Protein AF-A0A9W8MKA9-F1 (afdb_monomer_lite)

Sequence (152 aa):
MLAYLECHTTSYQYYQKLRRLTNPAFPDSVPNRYAELHWVKRQWQNVKEIIEFGFAHNGKQPGEGDLAYFCAGCPQPGINLPEDWKNNPEKWKYHCSHRGDGCFSQVHQEPLTEENDIWLKSGEGFMTEKSRYAEHLASAEERKDLITCNKH

Secondary structure (DSSP, 8-state):
-HHHHHH---HHHHHHHHHHHH-SS-GGGSPP-HHHHHHHHHHHHHHHHHHHTT-SSSS----TTTTSPP-TTS--TTTTS-TTTTT-S-GGGG---------TT---PPPSSGGG---S-SSSSSSPPHHHHHHHHHH-------------

Radius of gyration: 21.59 Å; chains: 1; bounding box: 53×56×58 Å

Foldseek 3Di:
DVCCVPPVQDLVNVVLVVLCVVPVVCSVPDDDCSVVSVVVVVVVVLVVLCVVLPNPPPPDDFDAASSEDDDPPAQDAPRPDDVCLVVDPPVVVRDGDPCPPPPVPPPPDDDPDPVRPDDSDARRYPDHGDVVVVVCVVPDDDDDDDPPDDDD

Structure (mmCIF, N/CA/C/O backbone):
data_AF-A0A9W8MKA9-F1
#
_entry.id   AF-A0A9W8MKA9-F1
#
loop_
_atom_site.group_PDB
_atom_site.id
_atom_site.type_symbol
_atom_site.label_atom_id
_atom_site.label_alt_id
_atom_site.label_comp_id
_atom_site.label_asym_id
_atom_site.label_entity_id
_atom_site.label_seq_id
_atom_site.pdbx_PDB_ins_code
_atom_site.Cartn_x
_atom_site.Cartn_y
_atom_site.Cartn_z
_atom_site.occupancy
_atom_site.B_iso_or_equiv
_atom_site.auth_seq_id
_atom_site.auth_comp_id
_atom_site.auth_asym_id
_atom_site.auth_atom_id
_atom_site.pdbx_PDB_model_num
ATOM 1 N N . MET A 1 1 ? 10.900 -1.395 -1.279 1.00 61.47 1 MET A N 1
ATOM 2 C CA . MET A 1 1 ? 12.117 -1.435 -2.124 1.00 61.47 1 MET A CA 1
ATOM 3 C C . MET A 1 1 ? 13.240 -0.873 -1.272 1.00 61.47 1 MET A C 1
ATOM 5 O O . MET A 1 1 ? 13.195 0.314 -0.984 1.00 61.47 1 MET A O 1
ATOM 9 N N . LEU A 1 2 ? 14.164 -1.715 -0.800 1.00 70.62 2 LEU A N 1
ATOM 10 C CA . LEU A 1 2 ? 15.201 -1.325 0.172 1.00 70.62 2 LEU A CA 1
ATOM 11 C C . LEU A 1 2 ? 15.985 -0.080 -0.271 1.00 70.62 2 LEU A C 1
ATOM 13 O O . LEU A 1 2 ? 16.161 0.836 0.515 1.00 70.62 2 LEU A O 1
ATOM 17 N N . ALA A 1 3 ? 16.284 0.040 -1.568 1.00 76.62 3 ALA A N 1
ATOM 18 C CA . ALA A 1 3 ? 16.971 1.203 -2.140 1.00 76.62 3 ALA A CA 1
ATOM 19 C C . ALA A 1 3 ? 16.275 2.561 -1.892 1.00 76.62 3 ALA A C 1
ATOM 21 O O . ALA A 1 3 ? 16.940 3.590 -1.811 1.00 76.62 3 ALA A O 1
ATOM 22 N N . TYR A 1 4 ? 14.943 2.592 -1.772 1.00 80.44 4 TYR A N 1
ATOM 23 C CA . TYR A 1 4 ? 14.236 3.825 -1.411 1.00 80.44 4 TYR A CA 1
ATOM 24 C C . TYR A 1 4 ? 14.407 4.153 0.076 1.00 80.44 4 TYR A C 1
ATOM 26 O O . TYR A 1 4 ? 14.640 5.305 0.417 1.00 80.44 4 TYR A O 1
ATOM 34 N N . LEU A 1 5 ? 14.312 3.141 0.943 1.00 80.50 5 LEU A N 1
ATOM 35 C CA . LEU A 1 5 ? 14.408 3.304 2.396 1.00 80.50 5 LEU A CA 1
ATOM 36 C C . LEU A 1 5 ? 15.834 3.641 2.843 1.00 80.50 5 LEU A C 1
ATOM 38 O O . LEU A 1 5 ? 16.020 4.486 3.706 1.00 80.50 5 LEU A O 1
ATOM 42 N N . GLU A 1 6 ? 16.830 2.995 2.244 1.00 86.62 6 GLU A N 1
ATOM 43 C CA . GLU A 1 6 ? 18.235 3.130 2.635 1.00 86.62 6 GLU A CA 1
ATOM 44 C C . GLU A 1 6 ?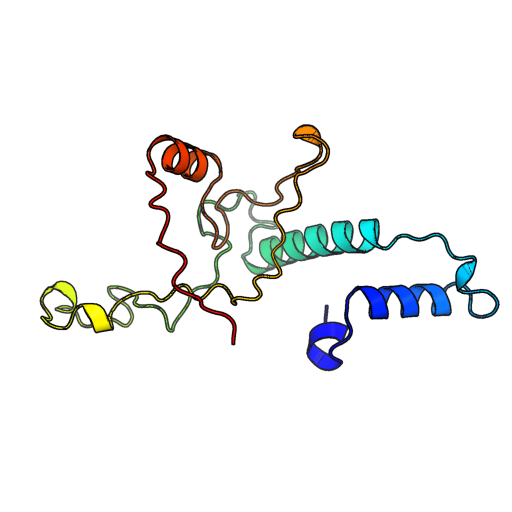 18.945 4.269 1.900 1.00 86.62 6 GLU A C 1
ATOM 46 O O . GLU A 1 6 ? 19.843 4.899 2.447 1.00 86.62 6 GLU A O 1
ATOM 51 N N . CYS A 1 7 ? 18.577 4.525 0.641 1.00 86.62 7 CYS A N 1
ATOM 52 C CA . CYS A 1 7 ? 19.330 5.428 -0.232 1.00 86.62 7 CYS A CA 1
ATOM 53 C C . CYS A 1 7 ? 18.480 6.556 -0.826 1.00 86.62 7 CYS A C 1
ATOM 55 O O . CYS A 1 7 ? 18.936 7.210 -1.763 1.00 86.62 7 CYS A O 1
ATOM 57 N N . HIS A 1 8 ? 17.234 6.744 -0.371 1.00 85.88 8 HIS A N 1
ATOM 58 C CA . HIS A 1 8 ? 16.284 7.718 -0.933 1.00 85.88 8 HIS A CA 1
ATOM 59 C C . HIS A 1 8 ? 16.157 7.642 -2.465 1.00 85.88 8 HIS A C 1
ATOM 61 O O . HIS A 1 8 ? 15.851 8.624 -3.141 1.00 85.88 8 HIS A O 1
ATOM 67 N N . THR A 1 9 ? 16.403 6.459 -3.037 1.00 89.12 9 THR A N 1
ATOM 68 C CA . THR A 1 9 ? 16.411 6.270 -4.485 1.00 89.12 9 THR A CA 1
ATOM 69 C C . THR A 1 9 ? 14.979 6.146 -4.984 1.00 89.12 9 THR A C 1
ATOM 71 O O . THR A 1 9 ? 14.263 5.204 -4.634 1.00 89.12 9 THR A O 1
ATOM 74 N N . THR A 1 10 ? 14.551 7.082 -5.828 1.00 89.44 10 THR A N 1
ATOM 75 C CA . THR A 1 10 ? 13.219 7.036 -6.437 1.00 89.44 10 THR A CA 1
ATOM 76 C C . THR A 1 10 ? 13.092 5.834 -7.375 1.00 89.44 10 THR A C 1
ATOM 78 O O . THR A 1 10 ? 14.081 5.326 -7.910 1.00 89.44 10 THR A O 1
ATOM 81 N N . SER A 1 11 ? 11.858 5.392 -7.643 1.00 88.62 11 SER A N 1
ATOM 82 C CA . SER A 1 11 ? 11.618 4.298 -8.602 1.00 88.62 11 SER A CA 1
ATOM 83 C C . SER A 1 11 ? 12.226 4.614 -9.979 1.00 88.62 11 SER A C 1
ATOM 85 O O . SER A 1 11 ? 12.727 3.719 -10.656 1.00 88.62 11 SER A O 1
ATOM 87 N N . TYR A 1 12 ? 12.236 5.894 -10.374 1.00 91.25 12 TYR A N 1
ATOM 88 C CA . TYR A 1 12 ? 12.860 6.363 -11.610 1.00 91.25 12 TYR A CA 1
ATOM 89 C C . TYR A 1 12 ? 14.381 6.188 -11.593 1.00 91.25 12 TYR A C 1
ATOM 91 O O . TYR A 1 12 ? 14.944 5.605 -12.516 1.00 91.25 12 TYR A O 1
ATOM 99 N N . GLN A 1 13 ? 15.057 6.636 -10.532 1.00 93.00 13 GLN A N 1
ATOM 100 C CA . GLN A 1 13 ? 16.507 6.466 -10.393 1.00 93.00 13 GLN A CA 1
ATOM 101 C C . GLN A 1 13 ? 16.899 4.984 -10.354 1.00 93.00 13 GLN A C 1
ATOM 103 O O . GLN A 1 13 ? 17.881 4.588 -10.986 1.00 93.00 13 GLN A O 1
ATOM 108 N N . TYR A 1 14 ? 16.101 4.155 -9.676 1.00 92.00 14 TYR A N 1
ATOM 109 C CA . TYR A 1 14 ? 16.285 2.706 -9.665 1.00 92.00 14 TYR A CA 1
ATOM 110 C C . TYR A 1 14 ? 16.174 2.119 -11.078 1.00 92.00 14 TYR A C 1
ATOM 112 O O . TYR A 1 14 ? 17.039 1.354 -11.502 1.00 92.00 14 TYR A O 1
ATOM 120 N N . TYR A 1 15 ? 15.170 2.535 -11.851 1.00 93.62 15 TYR A N 1
ATOM 121 C CA . TYR A 1 15 ? 15.022 2.107 -13.239 1.00 93.62 15 TYR A CA 1
ATOM 122 C C . TYR A 1 15 ? 16.182 2.579 -14.135 1.00 93.62 15 TYR A C 1
ATOM 124 O O . TYR A 1 15 ? 16.715 1.796 -14.918 1.00 93.62 15 TYR A O 1
ATOM 132 N N . GLN A 1 16 ? 16.657 3.818 -13.975 1.00 93.94 16 GLN A N 1
ATOM 133 C CA . GLN A 1 16 ? 17.834 4.313 -14.701 1.00 93.94 16 GLN A CA 1
ATOM 134 C C . GLN A 1 16 ? 19.104 3.516 -14.369 1.00 93.94 16 GLN A C 1
ATOM 136 O O . GLN A 1 16 ? 19.936 3.281 -15.247 1.00 93.94 16 GLN A O 1
ATOM 141 N N . LYS A 1 17 ? 19.254 3.054 -13.121 1.00 93.69 17 LYS A N 1
ATOM 142 C CA . LYS A 1 17 ? 20.325 2.122 -12.746 1.00 93.69 17 LYS A CA 1
ATOM 143 C C . LYS A 1 17 ? 20.194 0.800 -13.505 1.00 93.69 17 LYS A C 1
ATOM 145 O O . LYS A 1 17 ? 21.191 0.344 -14.056 1.00 93.69 17 LYS A O 1
ATOM 150 N N . LEU A 1 18 ? 18.993 0.219 -13.583 1.00 94.00 18 LEU A N 1
ATOM 151 C CA . LEU A 1 18 ? 18.762 -1.012 -14.350 1.00 94.00 18 LEU A CA 1
ATOM 152 C C . LEU A 1 18 ? 19.157 -0.844 -15.823 1.00 94.00 18 LEU A C 1
ATOM 154 O O . LEU A 1 18 ? 19.916 -1.665 -16.325 1.00 94.00 18 LEU A O 1
ATOM 158 N N . ARG A 1 19 ? 18.754 0.252 -16.484 1.00 95.56 19 ARG A N 1
ATOM 159 C CA . ARG A 1 19 ? 19.139 0.531 -17.885 1.00 95.56 19 ARG A CA 1
ATOM 160 C C . ARG A 1 19 ? 20.656 0.525 -18.083 1.00 95.56 19 ARG A C 1
ATOM 162 O O . ARG A 1 19 ? 21.159 -0.134 -18.989 1.00 95.56 19 ARG A O 1
ATOM 169 N N . ARG A 1 20 ? 21.390 1.220 -17.208 1.00 96.00 20 ARG A N 1
ATOM 170 C CA . ARG A 1 20 ? 22.861 1.295 -17.269 1.00 96.00 20 ARG A CA 1
ATOM 171 C C . ARG A 1 20 ? 23.537 -0.047 -17.000 1.00 96.00 20 ARG A C 1
ATOM 173 O O . ARG A 1 20 ? 24.591 -0.301 -17.566 1.00 96.00 20 ARG A O 1
ATOM 180 N N . LEU A 1 21 ? 22.948 -0.896 -16.157 1.00 96.06 21 LEU A N 1
ATOM 181 C CA . LEU A 1 21 ? 23.450 -2.251 -15.916 1.00 96.06 21 LEU A CA 1
ATOM 182 C C . LEU A 1 21 ? 23.170 -3.190 -17.095 1.00 96.06 21 LEU A C 1
ATOM 184 O O . LEU A 1 21 ? 23.991 -4.053 -17.382 1.00 96.06 21 LEU A O 1
ATOM 188 N N . THR A 1 22 ? 22.037 -3.023 -17.782 1.00 96.44 22 THR A N 1
ATOM 189 C CA . THR A 1 22 ? 21.665 -3.854 -18.935 1.00 96.44 22 THR A CA 1
ATOM 190 C C . THR A 1 22 ? 22.534 -3.573 -20.159 1.00 96.44 22 THR A C 1
ATOM 192 O O . THR A 1 22 ? 23.001 -4.512 -20.796 1.00 96.44 22 THR A O 1
ATOM 195 N N . ASN A 1 23 ? 22.762 -2.301 -20.497 1.00 96.31 23 ASN A N 1
ATOM 196 C CA . ASN A 1 23 ? 23.672 -1.918 -21.575 1.00 96.31 23 ASN A CA 1
ATOM 197 C C . ASN A 1 23 ? 24.509 -0.703 -21.147 1.00 96.31 23 ASN A C 1
ATOM 199 O O . ASN A 1 23 ? 24.058 0.431 -21.311 1.00 96.31 23 ASN A O 1
ATOM 203 N N . PRO A 1 24 ? 25.725 -0.918 -20.616 1.00 95.44 24 PRO A N 1
ATOM 204 C CA . PRO A 1 24 ? 26.582 0.178 -20.170 1.00 95.44 24 PRO A CA 1
ATOM 205 C C . PRO A 1 24 ? 27.052 1.096 -21.304 1.00 95.44 24 PRO A C 1
ATOM 207 O O . PRO A 1 24 ? 27.222 2.291 -21.080 1.00 95.44 24 PRO A O 1
ATOM 210 N N . ALA A 1 25 ? 27.258 0.551 -22.510 1.00 97.19 25 ALA A N 1
ATOM 211 C CA . ALA A 1 25 ? 27.757 1.306 -23.660 1.00 97.19 25 ALA A CA 1
ATOM 212 C C . ALA A 1 25 ? 26.683 2.232 -24.249 1.00 97.19 25 ALA A C 1
ATOM 214 O O . ALA A 1 25 ? 26.976 3.369 -24.609 1.00 97.19 25 ALA A O 1
ATOM 215 N N . PHE A 1 26 ? 25.433 1.759 -24.302 1.00 96.19 26 PHE A N 1
ATOM 216 C CA . PHE A 1 26 ? 24.297 2.519 -24.824 1.00 96.19 26 PHE A CA 1
ATOM 217 C C . PHE A 1 26 ? 23.058 2.344 -23.933 1.00 96.19 26 PHE A C 1
ATOM 219 O O . PHE A 1 26 ? 22.099 1.680 -24.344 1.00 96.19 26 PHE A O 1
ATOM 226 N N . PRO A 1 27 ? 23.021 2.944 -22.728 1.00 93.75 27 PRO A N 1
ATOM 227 C CA . PRO A 1 27 ? 21.892 2.795 -21.805 1.00 93.75 27 PRO A CA 1
ATOM 228 C C . PRO A 1 27 ? 20.567 3.253 -22.415 1.00 93.75 27 PRO A C 1
ATOM 230 O O . PRO A 1 27 ? 19.508 2.714 -22.093 1.00 93.75 27 PRO A O 1
ATOM 233 N N . ASP A 1 28 ? 20.628 4.222 -23.332 1.00 94.19 28 ASP A N 1
ATOM 234 C CA . ASP A 1 28 ? 19.438 4.758 -23.976 1.00 94.19 28 ASP A CA 1
ATOM 235 C C . ASP A 1 28 ? 18.800 3.827 -25.009 1.00 94.19 28 ASP A C 1
ATOM 237 O O . ASP A 1 28 ? 17.607 3.949 -25.276 1.00 94.19 28 ASP A O 1
ATOM 241 N N . SER A 1 29 ? 19.550 2.835 -25.499 1.00 96.50 29 SER A N 1
ATOM 242 C CA . SER A 1 29 ? 19.026 1.783 -26.381 1.00 96.50 29 SER A CA 1
ATOM 243 C C . SER A 1 29 ? 18.121 0.779 -25.657 1.00 96.50 29 SER A C 1
ATOM 245 O O . SER A 1 29 ? 17.378 0.041 -26.300 1.00 96.50 29 SER A O 1
ATOM 247 N N . VAL A 1 30 ? 18.172 0.739 -24.320 1.00 96.12 30 VAL A N 1
ATOM 248 C CA . VAL A 1 30 ? 17.352 -0.168 -23.512 1.00 96.12 30 VAL A CA 1
ATOM 249 C C . VAL A 1 30 ? 15.893 0.305 -23.561 1.00 96.12 30 VAL A C 1
ATOM 251 O O . VAL A 1 30 ? 15.628 1.448 -23.160 1.00 96.12 30 VAL A O 1
ATOM 254 N N . PRO A 1 31 ? 14.942 -0.549 -23.997 1.00 95.81 31 PRO A N 1
ATOM 255 C CA . PRO A 1 31 ? 13.526 -0.197 -24.063 1.00 95.81 31 PRO A CA 1
ATOM 256 C C . PRO A 1 31 ? 12.993 0.296 -22.718 1.00 95.81 31 PRO A C 1
ATOM 258 O O . PRO A 1 31 ? 13.288 -0.302 -21.679 1.00 95.81 31 PRO A O 1
ATOM 261 N N . ASN A 1 32 ? 12.179 1.355 -22.740 1.00 94.19 32 ASN A N 1
ATOM 262 C CA . ASN A 1 32 ? 11.544 1.877 -21.535 1.00 94.19 32 ASN A CA 1
ATOM 263 C C . ASN A 1 32 ? 10.505 0.877 -21.001 1.00 94.19 32 ASN A C 1
ATOM 265 O O . ASN A 1 32 ? 9.522 0.589 -21.673 1.00 94.19 32 ASN A O 1
ATOM 269 N N . ARG A 1 33 ? 10.746 0.366 -19.791 1.00 94.31 33 ARG A N 1
ATOM 270 C CA . ARG A 1 33 ? 9.915 -0.598 -19.051 1.00 94.31 33 ARG A CA 1
ATOM 271 C C . ARG A 1 33 ? 9.529 -0.079 -17.663 1.00 94.31 33 ARG A C 1
ATOM 273 O O . ARG A 1 33 ? 9.362 -0.837 -16.707 1.00 94.31 33 ARG A O 1
ATOM 280 N N . TYR A 1 34 ? 9.502 1.244 -17.511 1.00 92.38 34 TYR A N 1
ATOM 281 C CA . TYR A 1 34 ? 9.254 1.892 -16.228 1.00 92.38 34 TYR A CA 1
ATOM 282 C C . TYR A 1 34 ? 7.837 1.628 -15.698 1.00 92.38 34 TYR A C 1
ATOM 284 O O . TYR A 1 34 ? 7.665 1.429 -14.496 1.00 92.38 34 TYR A O 1
ATOM 292 N N . ALA A 1 35 ? 6.833 1.592 -16.579 1.00 90.50 35 ALA A N 1
ATOM 293 C CA . ALA A 1 35 ? 5.452 1.291 -16.200 1.00 90.50 35 ALA A CA 1
ATOM 294 C C . ALA A 1 35 ? 5.323 -0.152 -15.685 1.00 90.50 35 ALA A C 1
ATOM 296 O O . ALA A 1 35 ? 4.768 -0.388 -14.613 1.00 90.50 35 ALA A O 1
ATOM 297 N N . GLU A 1 36 ? 5.941 -1.101 -16.387 1.00 92.06 36 GLU A N 1
ATOM 298 C CA . GLU A 1 36 ? 5.969 -2.513 -16.021 1.00 92.06 36 GLU A CA 1
ATOM 299 C C . GLU A 1 36 ? 6.677 -2.731 -14.681 1.00 92.06 36 GLU A C 1
ATOM 301 O O . GLU A 1 36 ? 6.202 -3.506 -13.852 1.00 92.06 36 GLU A O 1
ATOM 306 N N . LEU A 1 37 ? 7.764 -1.995 -14.412 1.00 92.06 37 LEU A N 1
ATOM 307 C CA . LEU A 1 37 ? 8.419 -2.011 -13.102 1.00 92.06 37 LEU A CA 1
ATOM 308 C C . LEU A 1 37 ? 7.447 -1.617 -11.979 1.00 92.06 37 LEU A C 1
ATOM 310 O O . LEU A 1 37 ? 7.461 -2.238 -10.916 1.00 92.06 37 LEU A O 1
ATOM 314 N N . HIS A 1 38 ? 6.603 -0.603 -12.192 1.00 89.00 38 HIS A N 1
ATOM 315 C CA . HIS A 1 38 ? 5.601 -0.192 -11.202 1.00 89.00 38 HIS A CA 1
ATOM 316 C C . HIS A 1 38 ? 4.505 -1.235 -11.011 1.00 89.00 38 HIS A C 1
ATOM 318 O O . HIS A 1 38 ? 4.146 -1.515 -9.866 1.00 89.00 38 HIS A O 1
ATOM 324 N N . TRP A 1 39 ? 4.009 -1.847 -12.087 1.00 89.81 39 TRP A N 1
ATOM 325 C CA . TRP A 1 39 ? 3.018 -2.922 -11.991 1.00 89.81 39 TRP A CA 1
ATOM 326 C C . TRP A 1 39 ? 3.554 -4.123 -11.218 1.00 89.81 39 TRP A C 1
ATOM 328 O O . TRP A 1 39 ? 2.935 -4.551 -10.243 1.00 89.81 39 TRP A O 1
ATOM 338 N N . VAL A 1 40 ? 4.742 -4.612 -11.585 1.00 92.50 40 VAL A N 1
ATOM 339 C CA . VAL A 1 40 ? 5.389 -5.742 -10.905 1.00 92.50 40 VAL A CA 1
ATOM 340 C C . VAL A 1 40 ? 5.670 -5.400 -9.445 1.00 92.50 40 VAL A C 1
ATOM 342 O O . VAL A 1 40 ? 5.430 -6.221 -8.566 1.00 92.50 40 VAL A O 1
ATOM 345 N N . LYS A 1 41 ? 6.116 -4.172 -9.154 1.00 90.56 41 LYS A N 1
ATOM 346 C CA . LYS A 1 41 ? 6.327 -3.708 -7.778 1.00 90.56 41 LYS A CA 1
ATOM 347 C C . LYS A 1 41 ? 5.036 -3.766 -6.954 1.00 90.56 41 LYS A C 1
ATOM 349 O O . LYS A 1 41 ? 5.083 -4.279 -5.840 1.00 90.56 41 LYS A O 1
ATOM 354 N N . ARG A 1 42 ? 3.909 -3.264 -7.476 1.00 90.31 42 ARG A N 1
ATOM 355 C CA . ARG A 1 42 ? 2.610 -3.289 -6.774 1.00 90.31 42 ARG A CA 1
ATOM 356 C C . ARG A 1 42 ? 2.140 -4.723 -6.515 1.00 90.31 42 ARG A C 1
ATOM 358 O O . ARG A 1 42 ? 1.802 -5.047 -5.381 1.00 90.31 42 ARG A O 1
ATOM 365 N N . GLN A 1 43 ? 2.195 -5.587 -7.530 1.00 93.12 43 GLN A N 1
ATOM 366 C CA . GLN A 1 43 ? 1.838 -7.006 -7.396 1.00 93.12 43 GLN A CA 1
ATOM 367 C C . GLN A 1 43 ? 2.725 -7.716 -6.369 1.00 93.12 43 GLN A C 1
ATOM 369 O O . GLN A 1 43 ? 2.227 -8.412 -5.489 1.00 93.12 43 GLN A O 1
ATOM 374 N N . TRP A 1 44 ? 4.039 -7.487 -6.430 1.00 93.62 44 TRP A N 1
ATOM 375 C CA . TRP A 1 44 ? 4.989 -8.033 -5.467 1.00 93.62 44 TRP A CA 1
ATOM 376 C C . TRP A 1 44 ? 4.679 -7.588 -4.035 1.00 93.62 44 TRP A C 1
ATOM 378 O O . TRP A 1 44 ? 4.692 -8.413 -3.127 1.00 93.62 44 TRP A O 1
ATOM 388 N N . GLN A 1 45 ? 4.382 -6.302 -3.821 1.00 91.56 45 GLN A N 1
ATOM 389 C CA . GLN A 1 45 ? 4.008 -5.791 -2.499 1.00 91.56 45 GLN A CA 1
ATOM 390 C C . GLN A 1 45 ? 2.734 -6.461 -1.970 1.00 91.56 45 GLN A C 1
ATOM 392 O O . GLN A 1 45 ? 2.723 -6.868 -0.814 1.00 91.56 45 GLN A O 1
ATOM 397 N N . ASN A 1 46 ? 1.722 -6.648 -2.821 1.00 92.25 46 ASN A N 1
ATOM 398 C CA . ASN A 1 46 ? 0.486 -7.342 -2.455 1.00 92.25 46 ASN A CA 1
ATOM 399 C C . ASN A 1 46 ? 0.739 -8.804 -2.051 1.00 92.25 46 ASN A C 1
ATOM 401 O O . ASN A 1 46 ? 0.304 -9.251 -0.997 1.00 92.25 46 ASN A O 1
ATOM 405 N N . VAL A 1 47 ? 1.519 -9.546 -2.847 1.00 93.56 47 VAL A N 1
ATOM 406 C CA . VAL A 1 47 ? 1.890 -10.937 -2.525 1.00 93.56 47 VAL A CA 1
ATOM 407 C C . VAL A 1 47 ? 2.677 -11.009 -1.216 1.00 93.56 47 VAL A C 1
ATOM 409 O O . VAL A 1 47 ? 2.450 -11.901 -0.401 1.00 93.56 47 VAL A O 1
ATOM 412 N N . LYS A 1 48 ? 3.601 -10.069 -0.989 1.00 94.44 48 LYS A N 1
ATOM 413 C CA . LYS A 1 48 ? 4.377 -9.999 0.253 1.00 94.44 48 LYS A CA 1
ATOM 414 C C . LYS A 1 48 ? 3.496 -9.773 1.478 1.00 94.44 48 LYS A C 1
ATOM 416 O O . LYS A 1 48 ? 3.721 -10.458 2.468 1.00 94.44 48 LYS A O 1
ATOM 421 N N . GLU A 1 49 ? 2.517 -8.882 1.386 1.00 93.31 49 GLU A N 1
ATOM 422 C CA . GLU A 1 49 ? 1.539 -8.621 2.446 1.00 93.31 49 GLU A CA 1
ATOM 423 C C . GLU A 1 49 ? 0.694 -9.873 2.736 1.00 93.31 49 GLU A C 1
ATOM 425 O O . GLU A 1 49 ? 0.646 -10.329 3.871 1.00 93.31 49 GLU A O 1
ATOM 430 N N . ILE A 1 50 ? 0.142 -10.529 1.709 1.00 94.19 50 ILE A N 1
ATOM 431 C CA . ILE A 1 50 ? -0.618 -11.787 1.860 1.00 94.19 50 ILE A CA 1
ATOM 432 C C . ILE A 1 50 ? 0.208 -12.875 2.569 1.00 94.19 50 ILE A C 1
ATOM 434 O O . ILE A 1 50 ? -0.309 -13.603 3.419 1.00 94.19 50 ILE A O 1
ATOM 438 N N . ILE A 1 51 ? 1.496 -13.002 2.231 1.00 95.06 51 ILE A N 1
ATOM 439 C CA . ILE A 1 51 ? 2.413 -13.937 2.902 1.00 95.06 51 ILE A CA 1
ATOM 440 C C . ILE A 1 51 ? 2.619 -13.539 4.364 1.00 95.06 51 ILE A C 1
ATOM 442 O O . ILE A 1 51 ? 2.558 -14.397 5.241 1.00 95.06 51 ILE A O 1
ATOM 446 N N . GLU A 1 52 ? 2.879 -12.261 4.622 1.00 94.75 52 GLU A N 1
ATOM 447 C CA . GLU A 1 52 ? 3.187 -11.741 5.954 1.00 94.75 52 GLU A CA 1
ATOM 448 C C . GLU A 1 52 ? 2.020 -11.904 6.933 1.00 94.75 52 GLU A C 1
ATOM 450 O O . GLU A 1 52 ? 2.233 -12.319 8.069 1.00 94.75 52 GLU A O 1
ATOM 455 N N . PHE A 1 53 ? 0.790 -11.690 6.468 1.00 94.88 53 PHE A N 1
ATOM 456 C CA . PHE A 1 53 ? -0.430 -11.907 7.251 1.00 94.88 53 PHE A CA 1
ATOM 457 C C . PHE A 1 53 ? -0.886 -13.379 7.285 1.00 94.88 53 PHE A C 1
ATOM 459 O O . PHE A 1 53 ? -1.905 -13.709 7.887 1.00 94.88 53 PHE A O 1
ATOM 466 N N . GLY A 1 54 ? -0.132 -14.298 6.669 1.00 95.00 54 GLY A N 1
ATOM 467 C CA . GLY A 1 54 ? -0.370 -15.740 6.775 1.00 95.00 54 GLY A CA 1
ATOM 468 C C . GLY A 1 54 ? -1.482 -16.293 5.876 1.00 95.00 54 GLY A C 1
ATOM 469 O O . GLY A 1 54 ? -1.922 -17.426 6.082 1.00 95.00 54 GLY A O 1
ATOM 470 N N . PHE A 1 55 ? -1.914 -15.546 4.857 1.00 95.31 55 PHE A N 1
ATOM 471 C CA . PHE A 1 55 ? -2.961 -15.960 3.914 1.00 95.31 55 PHE A CA 1
ATOM 472 C C . PHE A 1 55 ? -2.443 -16.759 2.708 1.00 95.31 55 PHE A C 1
ATOM 474 O O . PHE A 1 55 ? -3.219 -17.389 1.998 1.00 95.31 55 PHE A O 1
ATOM 481 N N . ALA A 1 56 ? -1.127 -16.820 2.488 1.00 92.62 56 ALA A N 1
ATOM 482 C CA . ALA A 1 56 ? -0.562 -17.477 1.303 1.00 92.62 56 ALA A CA 1
ATOM 483 C C . ALA A 1 56 ? -0.788 -19.005 1.226 1.00 92.62 56 ALA A C 1
ATOM 485 O O . ALA A 1 56 ? -0.824 -19.562 0.130 1.00 92.62 56 ALA A O 1
ATOM 486 N N . HIS A 1 57 ? -0.921 -19.696 2.365 1.00 89.69 57 HIS A N 1
ATOM 487 C CA . HIS A 1 57 ? -0.975 -21.169 2.420 1.00 89.69 57 HIS A CA 1
ATOM 488 C C . HIS A 1 57 ? -2.116 -21.731 3.276 1.00 89.69 57 HIS A C 1
ATOM 490 O O . HIS A 1 57 ? -2.176 -22.936 3.503 1.00 89.69 57 HIS A O 1
ATOM 496 N N . ASN A 1 58 ? -3.024 -20.884 3.766 1.00 89.44 58 ASN A N 1
ATOM 497 C CA . ASN A 1 58 ? -4.085 -21.305 4.685 1.00 89.44 58 ASN A CA 1
ATOM 498 C C . ASN A 1 58 ? -5.411 -21.662 3.976 1.00 89.44 58 ASN A C 1
ATOM 500 O O . ASN A 1 58 ? -6.361 -22.070 4.642 1.00 89.44 58 ASN A O 1
ATOM 504 N N . GLY A 1 59 ? -5.482 -21.507 2.645 1.00 88.81 59 GLY A N 1
ATOM 505 C CA . GLY A 1 59 ? -6.681 -21.767 1.837 1.00 88.81 59 GLY A CA 1
ATOM 506 C C . GLY A 1 59 ? -7.819 -20.761 2.047 1.00 88.81 59 GLY A C 1
ATOM 507 O O . GLY A 1 59 ? -8.919 -20.975 1.543 1.00 88.81 59 GLY A O 1
ATOM 508 N N . LYS A 1 60 ? -7.572 -19.679 2.792 1.00 92.50 60 LYS A N 1
ATOM 509 C CA . LYS A 1 60 ? -8.529 -18.609 3.072 1.00 92.50 60 LYS A CA 1
ATOM 510 C C . LYS A 1 60 ? -8.124 -17.355 2.310 1.00 92.50 60 LYS A C 1
ATOM 512 O O . LYS A 1 60 ? -6.941 -17.085 2.131 1.00 92.50 60 LYS A O 1
ATOM 517 N N . GLN A 1 61 ? -9.117 -16.583 1.893 1.00 91.38 61 GLN A N 1
ATOM 518 C CA . GLN A 1 61 ? -8.896 -15.227 1.401 1.00 91.38 61 GLN A CA 1
ATOM 519 C C . GLN A 1 61 ? -8.991 -14.249 2.580 1.00 91.38 61 GLN A C 1
ATOM 521 O O . GLN A 1 61 ? -9.787 -14.508 3.489 1.00 91.38 61 GLN A O 1
ATOM 526 N N . PRO A 1 62 ? -8.189 -13.173 2.593 1.00 94.44 62 PRO A N 1
ATOM 527 C CA . PRO A 1 62 ? -8.326 -12.122 3.592 1.00 94.44 62 PRO A CA 1
ATOM 528 C C . PRO A 1 62 ? -9.687 -11.429 3.459 1.00 94.44 62 PRO A C 1
ATOM 530 O O . PRO A 1 62 ? -10.145 -11.155 2.351 1.00 94.44 62 PRO A O 1
ATOM 533 N N . GLY A 1 63 ? -10.345 -11.193 4.591 1.00 92.69 63 GLY A N 1
ATOM 534 C CA . GLY A 1 63 ? -11.559 -10.393 4.703 1.00 92.69 63 GLY A CA 1
ATOM 535 C C . GLY A 1 63 ? -11.265 -8.912 4.949 1.00 92.69 63 GLY A C 1
ATOM 536 O O . GLY A 1 63 ? -10.129 -8.452 4.842 1.00 92.69 63 GLY A O 1
ATOM 537 N N . GLU A 1 64 ? -12.308 -8.153 5.293 1.00 92.62 64 GLU A N 1
ATOM 538 C CA . GLU A 1 64 ? -12.206 -6.713 5.550 1.00 92.62 64 GLU A CA 1
ATOM 539 C C . GLU A 1 64 ? -11.244 -6.411 6.710 1.00 92.62 64 GLU A C 1
ATOM 541 O O . GLU A 1 64 ? -11.441 -6.872 7.833 1.00 92.62 64 GLU A O 1
ATOM 546 N N . GLY A 1 65 ? -10.211 -5.615 6.431 1.00 91.88 65 GLY A N 1
ATOM 547 C CA . GLY A 1 65 ? -9.190 -5.219 7.399 1.00 91.88 65 GLY A CA 1
ATOM 548 C C . GLY A 1 65 ? -8.195 -6.312 7.808 1.00 91.88 65 GLY A C 1
ATOM 549 O O . GLY A 1 65 ? -7.302 -6.025 8.604 1.00 91.88 65 GLY A O 1
ATOM 550 N N . ASP A 1 66 ? -8.285 -7.533 7.272 1.00 94.12 66 ASP A N 1
ATOM 551 C CA . ASP A 1 66 ? -7.418 -8.654 7.673 1.00 94.12 66 ASP A CA 1
ATOM 552 C C . ASP A 1 66 ? -5.935 -8.454 7.308 1.00 94.12 66 ASP A C 1
ATOM 554 O O . ASP A 1 66 ? -5.059 -9.054 7.929 1.00 94.12 66 ASP A O 1
ATOM 558 N N . LEU A 1 67 ? -5.640 -7.619 6.308 1.00 94.38 67 LEU A N 1
ATOM 559 C CA . LEU A 1 67 ? -4.292 -7.215 5.889 1.00 94.38 67 LEU A CA 1
ATOM 560 C C . LEU A 1 67 ? -3.876 -5.852 6.470 1.00 94.38 67 LEU A C 1
ATOM 562 O O . LEU A 1 67 ? -2.863 -5.282 6.063 1.00 94.38 67 LEU A O 1
ATOM 566 N N . ALA A 1 68 ? -4.656 -5.274 7.386 1.00 91.75 68 ALA A N 1
ATOM 567 C CA . ALA A 1 68 ? -4.297 -4.029 8.051 1.00 91.75 68 ALA A CA 1
ATOM 568 C C . ALA A 1 68 ? -3.426 -4.309 9.284 1.00 91.75 68 ALA A C 1
ATOM 570 O O . ALA A 1 68 ? -3.789 -5.082 10.171 1.00 91.75 68 ALA A O 1
ATOM 571 N N . TYR A 1 69 ? -2.274 -3.641 9.388 1.00 89.38 69 TYR A N 1
ATOM 572 C CA . TYR A 1 69 ? -1.460 -3.750 10.598 1.00 89.38 69 TYR A CA 1
ATOM 573 C C . TYR A 1 69 ? -2.183 -3.158 11.803 1.00 89.38 69 TYR A C 1
ATOM 575 O O . TYR A 1 69 ? -2.737 -2.057 11.751 1.00 89.38 69 TYR A O 1
ATOM 583 N N . PHE A 1 70 ? -2.077 -3.856 12.931 1.00 87.69 70 PHE A N 1
ATOM 584 C CA . PHE A 1 70 ? -2.569 -3.349 14.199 1.00 87.69 70 PHE A CA 1
ATOM 585 C C . PHE A 1 70 ? -1.797 -2.089 14.621 1.00 87.69 70 PHE A C 1
ATOM 587 O O . PHE A 1 70 ? -0.593 -2.118 14.882 1.00 87.69 70 PHE A O 1
ATOM 594 N N . CYS A 1 71 ? -2.510 -0.968 14.716 1.00 85.88 71 CYS A N 1
ATOM 595 C CA . CYS A 1 71 ? -1.961 0.307 15.160 1.00 85.88 71 CYS A CA 1
ATOM 596 C C . CYS A 1 71 ? -2.044 0.424 16.690 1.00 85.88 71 CYS A C 1
ATOM 598 O O . CYS A 1 71 ? -3.095 0.766 17.236 1.00 85.88 71 CYS A O 1
ATOM 600 N N . ALA A 1 72 ? -0.921 0.206 17.383 1.00 85.31 72 ALA A N 1
ATOM 601 C CA . ALA A 1 72 ? -0.850 0.303 18.847 1.00 85.31 72 ALA A CA 1
ATOM 602 C C . ALA A 1 72 ? -1.056 1.731 19.395 1.00 85.31 72 ALA A C 1
ATOM 604 O O . ALA A 1 72 ? -1.458 1.901 20.544 1.00 85.31 72 ALA A O 1
ATOM 605 N N . GLY A 1 73 ? -0.775 2.758 18.584 1.00 84.69 73 GLY A N 1
ATOM 606 C CA . GLY A 1 73 ? -0.974 4.164 18.956 1.00 84.69 73 GLY A CA 1
ATOM 607 C C . GLY A 1 73 ? -2.395 4.678 18.719 1.00 84.69 73 GLY A C 1
ATOM 608 O O . GLY A 1 73 ? -2.764 5.722 19.250 1.00 84.69 73 GLY A O 1
ATOM 609 N N . CYS A 1 74 ? -3.193 3.964 17.925 1.00 87.25 74 CYS A N 1
ATOM 610 C CA . CYS A 1 74 ? -4.567 4.350 17.647 1.00 87.25 74 CYS A CA 1
ATOM 611 C C . CYS A 1 74 ? -5.440 4.060 18.886 1.00 87.25 74 CYS A C 1
ATOM 613 O O . CYS A 1 74 ? -5.156 3.104 19.608 1.00 87.25 74 CYS A O 1
ATOM 615 N N . PRO A 1 75 ? -6.487 4.853 19.166 1.00 88.88 75 PRO A N 1
ATOM 616 C CA . PRO A 1 75 ? -7.439 4.564 20.241 1.00 88.88 75 PRO A CA 1
ATOM 617 C C . PRO A 1 75 ? -8.140 3.208 20.035 1.00 88.88 75 PRO A C 1
ATOM 619 O O . PRO A 1 75 ? -8.916 3.053 19.097 1.00 88.88 75 PRO A O 1
ATOM 622 N N . GLN A 1 76 ? -7.880 2.235 20.912 1.00 89.50 76 GLN A N 1
ATOM 623 C CA . GLN A 1 76 ? -8.414 0.871 20.864 1.00 89.50 76 GLN A CA 1
ATOM 624 C C . GLN A 1 76 ? -9.221 0.558 22.139 1.00 89.50 76 GLN A C 1
ATOM 626 O O . GLN A 1 76 ? -8.636 0.337 23.212 1.00 89.50 76 GLN A O 1
ATOM 631 N N . PRO A 1 77 ? -10.564 0.518 22.060 1.00 90.44 77 PRO A N 1
ATOM 632 C CA . PRO A 1 77 ? -11.413 0.141 23.188 1.00 90.44 77 PRO A CA 1
ATOM 633 C C . PRO A 1 77 ? -11.022 -1.224 23.770 1.00 90.44 77 PRO A C 1
ATOM 635 O O . PRO A 1 77 ? -10.901 -2.200 23.037 1.00 90.44 77 PRO A O 1
ATOM 638 N N . GLY A 1 78 ? -10.831 -1.292 25.090 1.00 90.50 78 GLY A N 1
ATOM 639 C CA . GLY A 1 78 ? -10.462 -2.531 25.788 1.00 90.50 78 GLY A CA 1
ATOM 640 C C . GLY A 1 78 ? -8.985 -2.933 25.684 1.00 90.50 78 GLY A C 1
ATOM 641 O O . GLY A 1 78 ? -8.607 -3.939 26.273 1.00 90.50 78 GLY A O 1
ATOM 642 N N . ILE A 1 79 ? -8.148 -2.164 24.974 1.00 91.88 79 ILE A N 1
ATOM 643 C CA . ILE A 1 79 ? -6.698 -2.409 24.891 1.00 91.88 79 ILE A CA 1
ATOM 644 C C . ILE A 1 79 ? -5.920 -1.261 25.537 1.00 91.88 79 ILE A C 1
ATOM 646 O O . ILE A 1 79 ? -5.201 -1.475 26.507 1.00 91.88 79 ILE A O 1
ATOM 650 N N . ASN A 1 80 ? -6.050 -0.044 25.002 1.00 91.12 80 ASN A N 1
ATOM 651 C CA . ASN A 1 80 ? -5.276 1.125 25.445 1.00 91.12 80 ASN A CA 1
ATOM 652 C C . ASN A 1 80 ? -6.157 2.326 25.838 1.00 91.12 80 ASN A C 1
ATOM 654 O O . ASN A 1 80 ? -5.639 3.409 26.112 1.00 91.12 80 ASN A O 1
ATOM 658 N N . LEU A 1 81 ? -7.480 2.138 25.884 1.00 92.12 81 LEU A N 1
ATOM 659 C CA . LEU A 1 81 ? -8.435 3.127 26.379 1.00 92.12 81 LEU A CA 1
ATOM 660 C C . LEU A 1 81 ? -8.905 2.789 27.804 1.00 92.12 81 LEU A C 1
ATOM 662 O O . LEU A 1 81 ? -9.180 1.618 28.070 1.00 92.12 81 LEU A O 1
ATOM 666 N N . PRO A 1 82 ? -9.058 3.790 28.697 1.00 92.31 82 PRO A N 1
ATOM 667 C CA . PRO A 1 82 ? -9.705 3.607 30.002 1.00 92.31 82 PRO A CA 1
ATOM 668 C C . PRO A 1 82 ? -11.129 3.058 29.858 1.00 92.31 82 PRO A C 1
ATOM 670 O O . PRO A 1 82 ? -11.800 3.410 28.898 1.00 92.31 82 PRO A O 1
ATOM 673 N N . GLU A 1 83 ? -11.640 2.257 30.796 1.00 93.44 83 GLU A N 1
ATOM 674 C CA . GLU A 1 83 ? -12.992 1.666 30.689 1.00 93.44 83 GLU A CA 1
ATOM 675 C C . GLU A 1 83 ? -14.111 2.715 30.547 1.00 93.44 83 GLU A C 1
ATOM 677 O O . GLU A 1 83 ? -15.085 2.514 29.818 1.00 93.44 83 GLU A O 1
ATOM 682 N N . ASP A 1 84 ? -13.944 3.871 31.184 1.00 92.50 84 ASP A N 1
ATOM 683 C CA . ASP A 1 84 ? -14.883 4.989 31.194 1.00 92.50 84 ASP A CA 1
ATOM 684 C C . ASP A 1 84 ? -14.633 6.018 30.075 1.00 92.50 84 ASP A C 1
ATOM 686 O O . ASP A 1 84 ? -15.253 7.085 30.072 1.00 92.50 84 ASP A O 1
ATOM 690 N N . TRP A 1 85 ? -13.791 5.705 29.079 1.00 91.56 85 TRP A N 1
ATOM 691 C CA . TRP A 1 85 ? -13.404 6.636 28.005 1.00 91.56 85 TRP A CA 1
ATOM 692 C C . TRP A 1 85 ? -14.597 7.290 27.285 1.00 91.56 85 TRP A C 1
ATOM 694 O O . TRP A 1 85 ? -14.509 8.441 26.858 1.00 91.56 85 TRP A O 1
ATOM 704 N N . LYS A 1 86 ? -15.736 6.588 27.179 1.00 90.06 86 LYS A N 1
ATOM 705 C CA . LYS A 1 86 ? -16.976 7.098 26.558 1.00 90.06 86 LYS A CA 1
ATOM 706 C C . LYS A 1 86 ? -17.642 8.222 27.360 1.00 90.06 86 LYS A C 1
ATOM 708 O O . LYS A 1 86 ? -18.310 9.074 26.768 1.00 90.06 86 LYS A O 1
ATOM 713 N N . ASN A 1 87 ? -17.474 8.205 28.681 1.00 93.19 87 ASN A N 1
ATOM 714 C CA . ASN A 1 87 ? -18.068 9.159 29.619 1.00 93.19 87 ASN A CA 1
ATOM 715 C C . ASN A 1 87 ? -17.157 10.362 29.881 1.00 93.19 87 ASN A C 1
ATOM 717 O O . ASN A 1 87 ? -17.612 11.358 30.441 1.00 93.19 87 ASN A O 1
ATOM 721 N N . ASN A 1 88 ? -15.891 10.291 29.469 1.00 89.88 88 ASN A N 1
ATOM 722 C CA . ASN A 1 88 ? -14.961 11.394 29.624 1.00 89.88 88 ASN A CA 1
ATOM 723 C C . ASN A 1 88 ? -15.471 12.633 28.848 1.00 89.88 88 ASN A C 1
ATOM 725 O O . ASN A 1 88 ? -15.737 12.532 27.644 1.00 89.88 88 ASN A O 1
ATOM 729 N N . PRO A 1 89 ? -15.604 13.808 29.493 1.00 90.69 89 PRO A N 1
ATOM 730 C CA . PRO A 1 89 ? -16.005 15.041 28.813 1.00 90.69 89 PRO A CA 1
ATOM 731 C C . PRO A 1 89 ? -15.021 15.457 27.706 1.00 90.69 89 PRO A C 1
ATOM 733 O O . PRO A 1 89 ? -15.416 16.069 26.715 1.00 90.69 89 PRO A O 1
ATOM 736 N N . GLU A 1 90 ? -13.750 15.069 27.814 1.00 89.62 90 GLU A N 1
ATOM 737 C CA . GLU A 1 90 ? -12.696 15.348 26.839 1.00 89.62 90 GLU A CA 1
ATOM 738 C C . GLU A 1 90 ? -12.609 14.266 25.750 1.00 89.62 90 GLU A C 1
ATOM 740 O O . GLU A 1 90 ? -11.544 13.711 25.473 1.00 89.62 90 GLU A O 1
ATOM 745 N N . LYS A 1 91 ? -13.733 13.978 25.083 1.00 85.12 91 LYS A N 1
ATOM 746 C CA . LYS A 1 91 ? -13.830 12.948 24.026 1.00 85.12 91 LYS A CA 1
ATOM 747 C C . LYS A 1 91 ? -12.800 13.108 22.906 1.00 85.12 91 LYS A C 1
ATOM 749 O O . LYS A 1 91 ? -12.391 12.126 22.291 1.00 85.12 91 LYS A O 1
ATOM 754 N N . TRP A 1 92 ? -12.357 14.342 22.661 1.00 84.31 92 TRP A N 1
ATOM 755 C CA . TRP A 1 92 ? -11.334 14.665 21.671 1.00 84.31 92 TRP A CA 1
ATOM 756 C C . TRP A 1 92 ? -10.003 13.940 21.924 1.00 84.31 92 TRP A C 1
ATOM 758 O O . TRP A 1 92 ? -9.243 13.761 20.985 1.00 84.31 92 TRP A O 1
ATOM 768 N N . LYS A 1 93 ? -9.710 13.463 23.141 1.00 84.25 93 LYS A N 1
ATOM 769 C CA . LYS A 1 93 ? -8.476 12.711 23.440 1.00 84.25 93 LYS A CA 1
ATOM 770 C C . LYS A 1 93 ? -8.416 11.333 22.778 1.00 84.25 93 LYS A C 1
ATOM 772 O O . LYS A 1 93 ? -7.330 10.795 22.599 1.00 84.25 93 LYS A O 1
ATOM 777 N N . TYR A 1 94 ? -9.566 10.775 22.407 1.00 86.50 94 TYR A N 1
ATOM 778 C CA . TYR A 1 94 ? -9.692 9.395 21.929 1.00 86.50 94 TYR A CA 1
ATOM 779 C C . TYR A 1 94 ? -10.068 9.309 20.447 1.00 86.50 94 TYR A C 1
ATOM 781 O O . TYR A 1 94 ? -10.564 8.281 19.990 1.00 86.50 94 TYR A O 1
ATOM 789 N N . HIS A 1 95 ? -9.859 10.384 19.681 1.00 81.31 95 HIS A N 1
ATOM 790 C CA . HIS A 1 95 ? -10.096 10.362 18.241 1.00 81.31 95 HIS A CA 1
ATOM 791 C C . HIS A 1 95 ? -8.949 9.647 17.510 1.00 81.31 95 HIS A C 1
ATOM 793 O O . HIS A 1 95 ? -7.773 9.865 17.803 1.00 81.31 95 HIS A O 1
ATOM 799 N N . CYS A 1 96 ? -9.284 8.808 16.529 1.00 77.50 96 CYS A N 1
ATOM 800 C CA . CYS A 1 96 ? -8.288 8.256 15.618 1.00 77.50 96 CYS A CA 1
ATOM 801 C C . CYS A 1 96 ? -7.976 9.296 14.538 1.00 77.50 96 CYS A C 1
ATOM 803 O O . CYS A 1 96 ? -8.813 9.585 13.678 1.00 77.50 96 CYS A O 1
ATOM 805 N N . SER A 1 97 ? -6.781 9.885 14.591 1.00 70.31 97 SER A N 1
ATOM 806 C CA . SER A 1 97 ? -6.302 10.760 13.523 1.00 70.31 97 SER A CA 1
ATOM 807 C C . SER A 1 97 ? -5.792 9.905 12.365 1.00 70.31 97 SER A C 1
ATOM 809 O O . SER A 1 97 ? -4.709 9.325 12.431 1.00 70.31 97 SER A O 1
ATOM 811 N N . HIS A 1 98 ? -6.571 9.835 11.290 1.00 68.06 98 HIS A N 1
ATOM 812 C CA . HIS A 1 98 ? -6.133 9.230 10.038 1.00 68.06 98 HIS A CA 1
ATOM 813 C C . HIS A 1 98 ? -5.350 10.276 9.252 1.00 68.06 98 HIS A C 1
ATOM 815 O O . HIS A 1 98 ? -5.902 11.032 8.454 1.00 68.06 98 HIS A O 1
ATOM 821 N N . ARG A 1 99 ? -4.047 10.361 9.518 1.00 62.19 99 ARG A N 1
ATOM 822 C CA . ARG A 1 99 ? -3.149 11.195 8.724 1.00 62.19 99 ARG A CA 1
ATOM 823 C C . ARG A 1 99 ? -2.692 10.386 7.514 1.00 62.19 99 ARG A C 1
ATOM 825 O O . ARG A 1 99 ? -1.647 9.746 7.561 1.00 62.19 99 ARG A O 1
ATOM 832 N N . GLY A 1 100 ? -3.474 10.420 6.435 1.00 58.56 100 GLY A N 1
ATOM 833 C CA . GLY A 1 100 ? -2.893 10.191 5.113 1.00 58.56 100 GLY A CA 1
ATOM 834 C C . GLY A 1 100 ? -1.793 11.231 4.946 1.00 58.56 100 GLY A C 1
ATOM 835 O O . GLY A 1 100 ? -2.040 12.406 5.235 1.00 58.56 100 GLY A O 1
ATOM 836 N N . ASP A 1 101 ? -0.563 10.826 4.621 1.00 47.97 101 ASP A N 1
ATOM 837 C CA . ASP A 1 101 ? 0.456 11.831 4.357 1.00 47.97 101 ASP A CA 1
ATOM 838 C C . ASP A 1 101 ? -0.104 12.775 3.284 1.00 47.97 101 ASP A C 1
ATOM 840 O O . ASP A 1 101 ? -0.671 12.359 2.274 1.00 47.97 101 ASP A O 1
ATOM 844 N N . GLY A 1 102 ? -0.079 14.067 3.595 1.00 42.22 102 GLY A N 1
ATOM 845 C CA . GLY A 1 102 ? -0.542 15.115 2.705 1.00 42.22 102 GLY A CA 1
ATOM 846 C C . GLY A 1 102 ? 0.464 15.337 1.588 1.00 42.22 102 GLY A C 1
ATOM 847 O O . GLY A 1 102 ? 0.778 16.483 1.274 1.00 42.22 102 GLY A O 1
ATOM 848 N N . CYS A 1 103 ? 1.017 14.280 0.985 1.00 48.06 103 CYS A N 1
ATOM 849 C CA . CYS A 1 103 ? 1.528 14.405 -0.361 1.00 48.06 103 CYS A CA 1
ATOM 850 C C . CYS A 1 103 ? 0.300 14.564 -1.268 1.00 48.06 103 CYS A C 1
ATOM 852 O O . CYS A 1 103 ? -0.151 13.630 -1.928 1.00 48.06 103 CYS A O 1
ATOM 854 N N . PHE A 1 104 ? -0.232 15.793 -1.313 1.00 44.28 104 PHE A N 1
ATOM 855 C CA . PHE A 1 104 ? -1.283 16.276 -2.223 1.00 44.28 104 PHE A CA 1
ATOM 856 C C . PHE A 1 104 ? -0.923 16.105 -3.716 1.00 44.28 104 PHE A C 1
ATOM 858 O O . PHE A 1 104 ? -1.648 16.543 -4.600 1.00 44.28 104 PHE A O 1
ATOM 865 N N . SER A 1 105 ? 0.197 15.442 -4.003 1.00 47.12 105 SER A N 1
ATOM 866 C CA . SER A 1 105 ? 0.594 14.913 -5.299 1.00 47.12 105 SER A CA 1
ATOM 867 C C . SER A 1 105 ? -0.054 13.561 -5.625 1.00 47.12 105 SER A C 1
ATOM 869 O O . SER A 1 105 ? 0.321 12.962 -6.635 1.00 47.12 105 SER A O 1
ATOM 871 N N . GLN A 1 106 ? -0.994 13.048 -4.817 1.00 47.19 106 GLN A N 1
ATOM 872 C CA . GLN A 1 106 ? -1.925 12.016 -5.284 1.00 47.19 106 GLN A CA 1
ATOM 873 C C . GLN A 1 106 ? -2.841 12.632 -6.345 1.00 47.19 106 GLN A C 1
ATOM 875 O O . GLN A 1 106 ? -3.987 12.991 -6.103 1.00 47.19 106 GLN A O 1
ATOM 880 N N . VAL A 1 107 ? -2.291 12.791 -7.545 1.00 51.12 107 VAL A N 1
ATOM 881 C CA . VAL A 1 107 ? -3.075 13.051 -8.739 1.00 51.12 107 VAL A CA 1
ATOM 882 C C . VAL A 1 107 ? -3.906 11.795 -8.947 1.00 51.12 107 VAL A C 1
ATOM 884 O O . VAL A 1 107 ? -3.351 10.736 -9.251 1.00 51.12 107 VAL A O 1
ATOM 887 N N . HIS A 1 108 ? -5.220 11.898 -8.748 1.00 53.78 108 HIS A N 1
ATOM 888 C CA . HIS A 1 108 ? -6.144 10.914 -9.291 1.00 53.78 108 HIS A CA 1
ATOM 889 C C . HIS A 1 108 ? -5.907 10.891 -10.799 1.00 53.78 108 HIS A C 1
ATOM 891 O O . HIS A 1 108 ? -6.252 11.829 -11.515 1.00 53.78 108 HIS A O 1
ATOM 897 N N . GLN A 1 109 ? -5.210 9.861 -11.265 1.00 60.44 109 GLN A N 1
ATOM 898 C CA . GLN A 1 109 ? -5.121 9.588 -12.684 1.00 60.44 109 GLN A CA 1
ATOM 899 C C . GLN A 1 109 ? -6.355 8.776 -13.026 1.00 60.44 109 GLN A C 1
ATOM 901 O O . GLN A 1 109 ? -6.534 7.684 -12.487 1.00 60.44 109 GLN A O 1
ATOM 906 N N . GLU A 1 110 ? -7.203 9.327 -13.887 1.00 64.81 110 GLU A N 1
ATOM 907 C CA . GLU A 1 110 ? -8.303 8.554 -14.440 1.00 64.81 110 GLU A CA 1
ATOM 908 C C . GLU A 1 110 ? -7.714 7.363 -15.204 1.00 64.81 110 GLU A C 1
ATOM 910 O O . GLU A 1 110 ? -6.776 7.534 -15.999 1.00 64.81 110 GLU A O 1
ATOM 915 N N . PRO A 1 111 ? -8.197 6.142 -14.934 1.00 67.69 111 PRO A N 1
ATOM 916 C CA . PRO A 1 111 ? -7.787 4.996 -15.717 1.00 67.69 111 PRO A CA 1
ATOM 917 C C . PRO A 1 111 ? -8.234 5.199 -17.167 1.00 67.69 111 PRO A C 1
ATOM 919 O O . PRO A 1 111 ? -9.285 5.775 -17.437 1.00 67.69 111 PRO A O 1
ATOM 922 N N . LEU A 1 112 ? -7.431 4.715 -18.118 1.00 68.56 112 LEU A N 1
ATOM 923 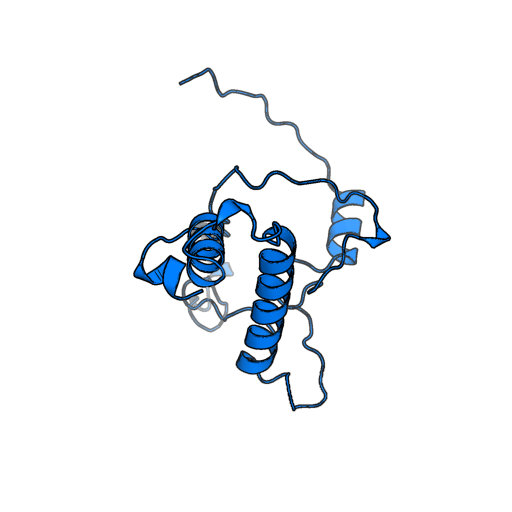C CA . LEU A 1 112 ? -7.734 4.868 -19.545 1.00 68.56 112 LEU A CA 1
ATOM 924 C C . LEU A 1 112 ? -9.067 4.195 -19.921 1.00 68.56 112 LEU A C 1
ATOM 926 O O . LEU A 1 112 ? -9.779 4.687 -20.791 1.00 68.56 112 LEU A O 1
ATOM 930 N N . THR A 1 113 ? -9.385 3.075 -19.266 1.00 76.38 113 THR A N 1
ATOM 931 C CA . THR A 1 113 ? -10.687 2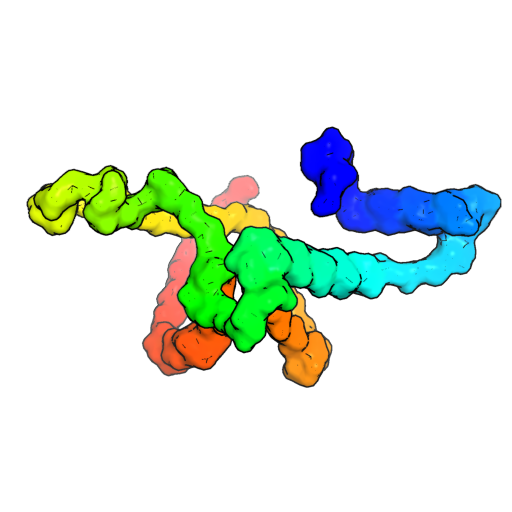.401 -19.313 1.00 76.38 113 THR A CA 1
ATOM 932 C C . THR A 1 113 ? -10.966 1.735 -17.965 1.00 76.38 113 THR A C 1
ATOM 934 O O . THR A 1 113 ? -10.026 1.421 -17.229 1.00 76.38 113 THR A O 1
ATOM 937 N N . GLU A 1 114 ? -12.238 1.470 -17.654 1.00 73.19 114 GLU A N 1
ATOM 938 C CA . GLU A 1 114 ? -12.622 0.744 -16.434 1.00 73.19 114 GLU A CA 1
ATOM 939 C C . GLU A 1 114 ? -12.040 -0.676 -16.389 1.00 73.19 114 GLU A C 1
ATOM 941 O O . GLU A 1 114 ? -11.680 -1.149 -15.315 1.00 73.19 114 GLU A O 1
ATOM 946 N N . GLU A 1 115 ? -11.873 -1.349 -17.537 1.00 76.75 115 GLU A N 1
ATOM 947 C CA . GLU A 1 115 ? -11.301 -2.705 -17.551 1.00 76.75 115 GLU A CA 1
ATOM 948 C C . GLU A 1 115 ? -9.806 -2.727 -17.196 1.00 76.75 115 GLU A C 1
ATOM 950 O O . GLU A 1 115 ? -9.282 -3.761 -16.781 1.00 76.75 115 GLU A O 1
ATOM 955 N N . ASN A 1 116 ? -9.112 -1.597 -17.359 1.00 71.94 116 ASN A N 1
ATOM 956 C CA . ASN A 1 116 ? -7.691 -1.468 -17.046 1.00 71.94 116 ASN A CA 1
ATOM 957 C C . ASN A 1 116 ? -7.431 -1.046 -15.590 1.00 71.94 116 ASN A C 1
ATOM 959 O O . ASN A 1 116 ? -6.283 -1.112 -15.138 1.00 71.94 116 ASN A O 1
ATOM 963 N N . ASP A 1 117 ? -8.464 -0.640 -14.845 1.00 77.25 117 ASP A N 1
ATOM 964 C CA . ASP A 1 117 ? -8.356 -0.330 -13.419 1.00 77.25 117 ASP A CA 1
ATOM 965 C C . ASP A 1 117 ? -8.518 -1.597 -12.572 1.00 77.25 117 ASP A C 1
ATOM 967 O O . ASP A 1 117 ? -9.575 -1.900 -12.017 1.00 77.25 117 ASP A O 1
ATOM 971 N N . ILE A 1 118 ? -7.449 -2.393 -12.517 1.00 82.25 118 ILE A N 1
ATOM 972 C CA . ILE A 1 118 ? -7.435 -3.649 -11.766 1.00 82.25 118 ILE A CA 1
ATOM 973 C C . ILE A 1 118 ? -7.052 -3.374 -10.312 1.00 82.25 118 ILE A C 1
ATOM 975 O O . ILE A 1 118 ? -5.907 -3.041 -9.987 1.00 82.25 118 ILE A O 1
ATOM 979 N N . TRP A 1 119 ? -8.012 -3.600 -9.424 1.00 84.81 119 TRP A N 1
ATOM 980 C CA . TRP A 1 119 ? -7.828 -3.503 -7.984 1.00 84.81 119 TRP A CA 1
ATOM 981 C C . TRP A 1 119 ? -7.121 -4.755 -7.466 1.00 84.81 119 TRP A C 1
ATOM 983 O O . TRP A 1 119 ? -7.560 -5.876 -7.711 1.00 84.81 119 TRP A O 1
ATOM 993 N N . LEU A 1 120 ? -6.021 -4.570 -6.732 1.00 88.88 120 LEU A N 1
ATOM 994 C CA . LEU A 1 120 ? -5.342 -5.678 -6.046 1.00 88.88 120 LEU A CA 1
ATOM 995 C C . LEU A 1 120 ? -5.992 -6.021 -4.699 1.00 88.88 120 LEU A C 1
ATOM 997 O O . LEU A 1 120 ? -5.773 -7.119 -4.195 1.00 88.88 120 LEU A O 1
ATOM 1001 N N . LYS A 1 121 ? -6.741 -5.068 -4.129 1.00 89.06 121 LYS A N 1
ATOM 1002 C CA . LYS A 1 121 ? -7.420 -5.133 -2.831 1.00 89.06 121 LYS A CA 1
ATOM 1003 C C . LYS A 1 121 ? -8.719 -4.327 -2.885 1.00 89.06 121 LYS A C 1
ATOM 1005 O O . LYS A 1 121 ? -8.732 -3.255 -3.491 1.00 89.06 121 LYS A O 1
ATOM 1010 N N . SER A 1 122 ? -9.770 -4.805 -2.236 1.00 91.19 122 SER A N 1
ATOM 1011 C CA . SER A 1 122 ? -11.024 -4.107 -1.971 1.00 91.19 122 SER A CA 1
ATOM 1012 C C . SER A 1 122 ? -11.438 -4.288 -0.507 1.00 91.19 122 SER A C 1
ATOM 1014 O O . SER A 1 122 ? -12.237 -5.150 -0.160 1.00 91.19 122 SER A O 1
ATOM 1016 N N . GLY A 1 123 ? -10.898 -3.453 0.381 1.00 91.94 123 GLY A N 1
ATOM 1017 C CA . GLY A 1 123 ? -11.272 -3.482 1.798 1.00 91.94 123 GLY A CA 1
ATOM 1018 C C . GLY A 1 123 ? -10.390 -4.341 2.699 1.00 91.94 123 GLY A C 1
ATOM 1019 O O . GLY A 1 123 ? -10.491 -4.227 3.915 1.00 91.94 123 GLY A O 1
ATOM 1020 N N . GLU A 1 124 ? -9.500 -5.176 2.159 1.00 94.31 124 GLU A N 1
ATOM 1021 C CA . GLU A 1 124 ? -8.717 -6.100 2.989 1.00 94.31 124 GLU A CA 1
ATOM 1022 C C . GLU A 1 124 ? -7.612 -5.387 3.778 1.00 94.31 124 GLU A C 1
ATOM 1024 O O . GLU A 1 124 ? -7.145 -5.898 4.784 1.00 94.31 124 GLU A O 1
ATOM 1029 N N . GLY A 1 125 ? -7.181 -4.200 3.344 1.00 92.06 125 GLY A N 1
ATOM 1030 C CA . GLY A 1 125 ? -6.193 -3.379 4.052 1.00 92.06 125 GLY A CA 1
ATOM 1031 C C . GLY A 1 125 ? -6.818 -2.238 4.859 1.00 92.06 125 GLY A C 1
ATOM 1032 O O . GLY A 1 125 ? -7.899 -2.350 5.417 1.00 92.06 125 GLY A O 1
ATOM 1033 N N . PHE A 1 126 ? -6.132 -1.093 4.892 1.00 86.06 126 PHE A N 1
ATOM 1034 C CA . PHE A 1 126 ? -6.604 0.112 5.591 1.00 86.06 126 PHE A CA 1
ATOM 1035 C C . PHE A 1 126 ? -7.695 0.907 4.854 1.00 86.06 126 PHE A C 1
ATOM 1037 O O . PHE A 1 126 ? -8.292 1.805 5.441 1.00 86.06 126 PHE A O 1
ATOM 1044 N N . MET A 1 127 ? -7.906 0.643 3.562 1.00 87.12 127 MET A N 1
ATOM 1045 C CA . MET A 1 127 ? -8.878 1.369 2.736 1.00 87.12 127 MET A CA 1
ATOM 1046 C C . MET A 1 127 ? -10.230 0.661 2.762 1.00 87.12 127 MET A C 1
ATOM 1048 O O . MET A 1 127 ? -10.268 -0.558 2.870 1.00 87.12 127 MET A O 1
ATOM 1052 N N . THR A 1 128 ? -11.323 1.412 2.625 1.00 87.69 128 THR A N 1
ATOM 1053 C CA . THR A 1 128 ? -12.686 0.865 2.550 1.00 87.69 128 THR A CA 1
ATOM 1054 C C . THR A 1 128 ? -12.891 0.013 1.293 1.00 87.69 128 THR A C 1
ATOM 1056 O O . THR A 1 128 ? -12.270 0.243 0.255 1.00 87.69 128 THR A O 1
ATOM 1059 N N . GLU A 1 129 ? -13.783 -0.971 1.395 1.00 90.94 129 GLU A N 1
ATOM 1060 C CA . GLU A 1 129 ? -14.250 -1.783 0.270 1.00 90.94 129 GLU A CA 1
ATOM 1061 C C . GLU A 1 129 ? -14.973 -0.924 -0.794 1.00 90.94 129 GLU A C 1
ATOM 1063 O O . GLU A 1 129 ? -15.588 0.104 -0.493 1.00 90.94 129 GLU A O 1
ATOM 1068 N N . LYS A 1 130 ? -14.868 -1.326 -2.067 1.00 85.00 130 LYS A N 1
ATOM 1069 C CA . LYS A 1 130 ? -15.321 -0.535 -3.222 1.00 85.00 130 LYS A CA 1
ATOM 1070 C C . LYS A 1 130 ? -16.824 -0.248 -3.206 1.00 85.00 130 LYS A C 1
ATOM 1072 O O . LYS A 1 130 ? -17.217 0.896 -3.431 1.00 85.00 130 LYS A O 1
ATOM 1077 N N . SER A 1 131 ? -17.658 -1.261 -2.988 1.00 89.38 131 SER A N 1
ATOM 1078 C CA . SER A 1 131 ? -19.117 -1.125 -2.999 1.00 89.38 131 SER A CA 1
ATOM 1079 C C . SER A 1 131 ? -19.599 -0.219 -1.868 1.00 89.38 131 SER A C 1
ATOM 1081 O O . SER A 1 131 ? -20.352 0.719 -2.119 1.00 89.38 131 SER A O 1
ATOM 1083 N N . ARG A 1 132 ? -19.045 -0.377 -0.663 1.00 88.94 132 ARG A N 1
ATOM 1084 C CA . ARG A 1 132 ? -19.333 0.489 0.488 1.00 88.94 132 ARG A CA 1
ATOM 1085 C C . ARG A 1 132 ? -18.918 1.935 0.237 1.00 88.94 132 ARG A C 1
ATOM 1087 O O . ARG A 1 132 ? -19.635 2.856 0.626 1.00 88.94 132 ARG A O 1
ATOM 1094 N N . TYR A 1 133 ? -17.780 2.157 -0.424 1.00 89.25 133 TYR A N 1
ATOM 1095 C CA . TYR A 1 133 ? -17.370 3.509 -0.802 1.00 89.25 133 TYR A CA 1
ATOM 1096 C C . TYR A 1 133 ? -18.297 4.112 -1.868 1.00 89.25 133 TYR A C 1
ATOM 1098 O O . TYR A 1 133 ? -18.684 5.272 -1.752 1.00 89.25 133 TYR A O 1
ATOM 1106 N N . ALA A 1 134 ? -18.726 3.330 -2.861 1.00 88.94 134 ALA A N 1
ATOM 1107 C CA . ALA A 1 134 ? -19.682 3.779 -3.874 1.00 88.94 134 ALA A CA 1
ATOM 1108 C C . ALA A 1 134 ? -21.061 4.125 -3.274 1.00 88.94 134 ALA A C 1
ATOM 1110 O O . ALA A 1 134 ? -21.647 5.147 -3.626 1.00 88.94 134 ALA A O 1
ATOM 1111 N N . GLU A 1 135 ? -21.557 3.325 -2.327 1.00 93.31 135 GLU A N 1
ATOM 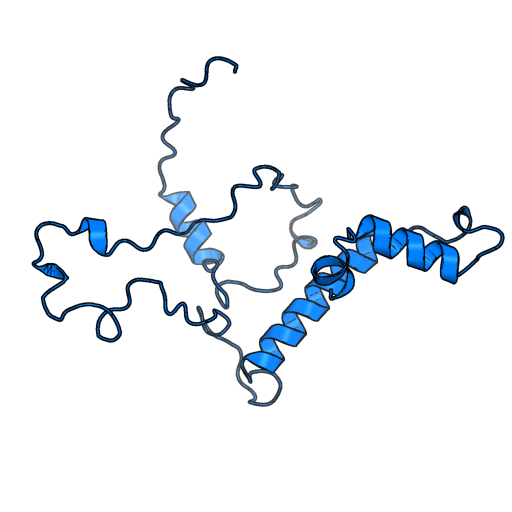1112 C CA . GLU A 1 135 ? -22.785 3.610 -1.570 1.00 93.31 135 GLU A CA 1
ATOM 1113 C C . GLU A 1 135 ? -22.669 4.904 -0.755 1.00 93.31 135 GLU A C 1
ATOM 1115 O O . GLU A 1 135 ? -23.598 5.717 -0.715 1.00 93.31 135 GLU A O 1
ATOM 1120 N N . HIS A 1 136 ? -21.507 5.127 -0.135 1.00 90.38 136 HIS A N 1
ATOM 1121 C CA . HIS A 1 136 ? -21.225 6.382 0.549 1.00 90.38 136 HIS A CA 1
ATOM 1122 C C . HIS A 1 136 ? -21.268 7.560 -0.428 1.00 90.38 136 HIS A C 1
ATOM 1124 O O . HIS A 1 136 ? -21.973 8.529 -0.164 1.00 90.38 136 HIS A O 1
ATOM 1130 N N . LEU A 1 137 ? -20.598 7.463 -1.579 1.00 89.88 137 LEU A N 1
ATOM 1131 C CA . LEU A 1 137 ? -20.606 8.516 -2.600 1.00 89.88 137 LEU A CA 1
ATOM 1132 C C . LEU A 1 137 ? -22.012 8.831 -3.130 1.00 89.88 137 LEU A C 1
ATOM 1134 O O . LEU A 1 137 ? -22.296 9.987 -3.428 1.00 89.88 137 LEU A O 1
ATOM 1138 N N . ALA A 1 138 ? -22.908 7.844 -3.212 1.00 92.69 138 ALA A N 1
ATOM 1139 C CA . ALA A 1 138 ? -24.286 8.057 -3.658 1.00 92.69 138 ALA A CA 1
ATOM 1140 C C . ALA A 1 138 ? -25.136 8.884 -2.673 1.00 92.69 138 ALA A C 1
ATOM 1142 O O . ALA A 1 138 ? -26.144 9.465 -3.072 1.00 92.69 138 ALA A O 1
ATOM 1143 N N . SER A 1 139 ? -24.750 8.928 -1.394 1.00 93.19 139 SER A N 1
ATOM 1144 C CA . SER A 1 139 ? -25.478 9.641 -0.332 1.00 93.19 139 SER A CA 1
ATOM 1145 C C . SER A 1 139 ? -24.715 10.829 0.260 1.00 93.19 139 SER A C 1
ATOM 1147 O O . SER A 1 139 ? -25.304 11.640 0.975 1.00 93.19 139 SER A O 1
ATOM 1149 N N . ALA A 1 140 ? -23.415 10.944 -0.013 1.00 89.00 140 ALA A N 1
ATOM 1150 C CA . ALA A 1 140 ? -22.567 11.997 0.516 1.00 89.00 140 ALA A CA 1
ATOM 1151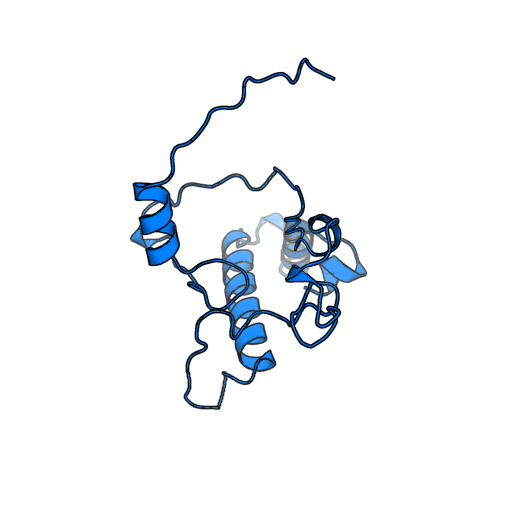 C C . ALA A 1 140 ? -22.850 13.343 -0.167 1.00 89.00 140 ALA A C 1
ATOM 1153 O O . ALA A 1 140 ? -22.808 13.470 -1.389 1.00 89.00 140 ALA A O 1
ATOM 1154 N N . GLU A 1 141 ? -23.076 14.379 0.639 1.00 88.75 141 GLU A N 1
ATOM 1155 C CA . GLU A 1 141 ? -23.153 15.758 0.161 1.00 88.75 141 GLU A CA 1
ATOM 1156 C C . GLU A 1 141 ? -21.765 16.406 0.206 1.00 88.75 141 GLU A C 1
ATOM 1158 O O . GLU A 1 141 ? -21.206 16.637 1.283 1.00 88.75 141 GLU A O 1
ATOM 1163 N N . GLU A 1 142 ? -21.211 16.744 -0.959 1.00 82.19 142 GLU A N 1
ATOM 1164 C CA . GLU A 1 142 ? -19.970 17.514 -1.032 1.00 82.19 142 GLU A CA 1
ATOM 1165 C C . GLU A 1 142 ? -20.244 18.983 -0.674 1.00 82.19 142 GLU A C 1
ATOM 1167 O O . GLU A 1 142 ? -20.802 19.760 -1.455 1.00 82.19 142 GLU A O 1
ATOM 1172 N N . ARG A 1 143 ? -19.832 19.392 0.529 1.00 81.44 143 ARG A N 1
ATOM 1173 C CA . ARG A 1 143 ? -19.825 20.803 0.920 1.00 81.44 143 ARG A CA 1
ATOM 1174 C C . ARG A 1 143 ? -18.538 21.437 0.422 1.00 81.44 143 ARG A C 1
ATOM 1176 O O . ARG A 1 143 ? -17.469 21.193 0.970 1.00 81.44 143 ARG A O 1
ATOM 1183 N N . LYS A 1 144 ? -18.646 22.264 -0.617 1.00 77.19 144 LYS A N 1
ATOM 1184 C CA . LYS A 1 144 ? -17.517 23.068 -1.086 1.00 77.19 144 LYS A CA 1
ATOM 1185 C C . LYS A 1 144 ? -17.163 24.100 -0.026 1.00 77.19 144 LYS A C 1
ATOM 1187 O O . LYS A 1 144 ? -17.900 25.069 0.166 1.00 77.19 144 LYS A O 1
ATOM 1192 N N . ASP A 1 145 ? -16.033 23.896 0.635 1.00 77.06 145 ASP A N 1
ATOM 1193 C CA . ASP A 1 145 ? -15.452 24.922 1.485 1.00 77.06 145 ASP A CA 1
ATOM 1194 C C . ASP A 1 145 ? -15.115 26.150 0.637 1.00 77.06 145 ASP A C 1
ATOM 1196 O O . ASP A 1 145 ? -14.605 26.055 -0.486 1.00 77.06 145 ASP A O 1
ATOM 1200 N N . LEU A 1 146 ? -15.420 27.331 1.173 1.00 79.31 146 LEU A N 1
ATOM 1201 C CA . LEU A 1 146 ? -14.987 28.579 0.561 1.00 79.31 146 LEU A CA 1
ATOM 1202 C C . LEU A 1 146 ? -13.458 28.567 0.516 1.00 79.31 146 LEU A C 1
ATOM 1204 O O . LEU A 1 146 ? -12.803 28.388 1.543 1.00 79.31 146 LEU A O 1
ATOM 1208 N N . ILE A 1 147 ? -12.889 28.762 -0.674 1.00 72.00 147 ILE A N 1
ATOM 1209 C CA . ILE A 1 147 ? -11.441 28.858 -0.860 1.00 72.00 147 ILE A CA 1
ATOM 1210 C C . ILE A 1 147 ? -10.971 30.127 -0.137 1.00 72.00 147 ILE A C 1
ATOM 1212 O O . ILE A 1 147 ? -11.024 31.226 -0.680 1.00 72.00 147 ILE A O 1
ATOM 1216 N N . THR A 1 148 ? -10.543 29.980 1.115 1.00 74.25 148 THR A N 1
ATOM 1217 C CA . THR A 1 148 ? -9.998 31.066 1.947 1.00 74.25 148 THR A CA 1
ATOM 1218 C C . THR A 1 148 ? -8.478 31.184 1.826 1.00 74.25 148 THR A C 1
ATOM 1220 O O .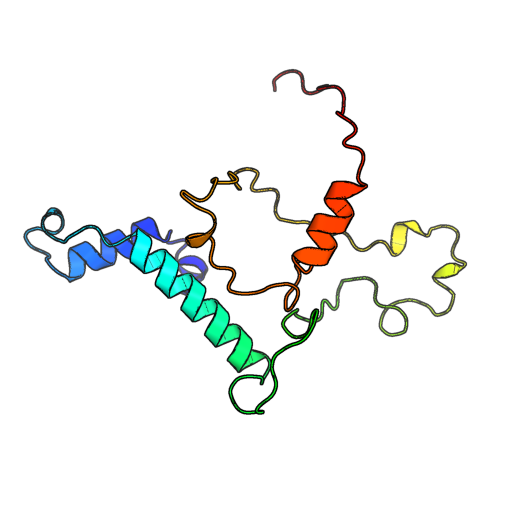 THR A 1 148 ? -7.879 32.096 2.396 1.00 74.25 148 THR A O 1
ATOM 1223 N N . CYS A 1 149 ? -7.841 30.289 1.060 1.00 69.25 149 CYS A N 1
ATOM 1224 C CA . CYS A 1 149 ? -6.406 30.316 0.804 1.00 69.25 149 CYS A CA 1
ATOM 1225 C C . CYS A 1 149 ? -6.060 31.448 -0.176 1.00 69.25 149 CYS A C 1
ATOM 1227 O O . CYS A 1 149 ? -6.048 31.277 -1.396 1.00 69.25 149 CYS A O 1
ATOM 1229 N N . ASN A 1 150 ? -5.782 32.628 0.375 1.00 64.94 150 ASN A N 1
ATOM 1230 C CA . ASN A 1 150 ? -5.098 33.695 -0.338 1.00 64.94 150 ASN A CA 1
ATOM 1231 C C . ASN A 1 150 ? -3.601 33.358 -0.370 1.00 64.94 150 ASN A C 1
ATOM 1233 O O . ASN A 1 150 ? -2.992 33.206 0.682 1.00 64.94 150 ASN A O 1
ATOM 1237 N N . LYS A 1 151 ? -3.056 33.209 -1.583 1.00 52.59 151 LYS A N 1
ATOM 1238 C CA . LYS A 1 151 ? -1.636 33.013 -1.940 1.00 52.59 151 LYS A CA 1
ATOM 1239 C C . LYS A 1 151 ? -0.636 33.342 -0.813 1.00 52.59 151 LYS A C 1
ATOM 1241 O O . LYS A 1 151 ? -0.508 34.510 -0.444 1.00 52.59 151 LYS A O 1
ATOM 1246 N N . HIS A 1 152 ? 0.112 32.333 -0.369 1.00 47.78 152 HIS A N 1
ATOM 1247 C CA . HIS A 1 152 ? 1.376 32.490 0.354 1.00 47.78 152 HIS A CA 1
ATOM 1248 C C . HIS A 1 152 ? 2.554 32.161 -0.559 1.00 47.78 152 HIS A C 1
ATOM 1250 O O . HIS A 1 152 ? 2.400 31.239 -1.394 1.00 47.78 152 HIS A O 1
#

Organism: NCBI:txid2828524

pLDDT: mean 84.84, std 12.86, range [42.22, 97.19]